Protein AF-A0A7W1FSR8-F1 (afdb_monomer_lite)

Foldseek 3Di:
DDAFFFWKWFADPVRDTDGQKTFRHDWDADPVRFTWTWIAGNVQSVVCVVVVHRGDTDIGGPVRIGGDDPPVVVVVPPPD

Structure (mmCIF, N/CA/C/O backbone):
data_AF-A0A7W1FSR8-F1
#
_entry.id   AF-A0A7W1FSR8-F1
#
loop_
_atom_site.group_PDB
_atom_site.id
_atom_site.type_symbol
_atom_site.label_atom_id
_atom_site.label_alt_id
_atom_site.label_comp_id
_atom_site.label_asym_id
_atom_site.label_entity_id
_atom_site.label_seq_id
_atom_site.pdbx_PDB_ins_code
_atom_site.Cartn_x
_atom_site.Cartn_y
_atom_site.Cartn_z
_atom_site.occupancy
_atom_site.B_iso_or_equiv
_atom_site.auth_seq_id
_atom_site.auth_comp_id
_atom_site.auth_asym_id
_atom_site.auth_atom_id
_atom_site.pdbx_PDB_model_num
ATOM 1 N N . MET A 1 1 ? 1.104 -9.943 -3.996 1.00 82.25 1 MET A N 1
ATOM 2 C CA . MET A 1 1 ? 0.315 -8.701 -4.133 1.00 82.25 1 MET A CA 1
ATOM 3 C C . MET A 1 1 ? -0.504 -8.514 -2.869 1.00 82.25 1 MET A C 1
ATOM 5 O O . MET A 1 1 ? -1.157 -9.482 -2.495 1.00 82.25 1 MET A O 1
ATOM 9 N N . PRO A 1 2 ? -0.417 -7.359 -2.186 1.00 89.44 2 PRO A N 1
ATOM 10 C CA . PRO A 1 2 ? -1.151 -7.124 -0.951 1.00 89.44 2 PRO A CA 1
ATOM 11 C C . PRO A 1 2 ? -2.636 -6.855 -1.205 1.00 89.44 2 PRO A C 1
ATOM 13 O O . PRO A 1 2 ? -3.006 -6.143 -2.140 1.00 89.44 2 PRO A O 1
ATOM 16 N N . ASP A 1 3 ? -3.471 -7.374 -0.315 1.00 92.00 3 ASP A N 1
ATOM 17 C CA . ASP A 1 3 ? -4.882 -7.023 -0.218 1.00 92.00 3 ASP A CA 1
ATOM 18 C C . ASP A 1 3 ? -5.067 -5.720 0.580 1.00 92.00 3 ASP A C 1
ATOM 20 O O . ASP A 1 3 ? -4.326 -5.471 1.543 1.00 92.00 3 ASP A O 1
ATOM 24 N N . PRO A 1 4 ? -6.090 -4.903 0.264 1.00 94.00 4 PRO A N 1
ATOM 25 C CA . PRO A 1 4 ? -6.449 -3.746 1.076 1.00 94.00 4 PRO A CA 1
ATOM 26 C C . PRO A 1 4 ? -6.587 -4.097 2.565 1.00 94.00 4 PRO A C 1
ATOM 28 O O . PRO A 1 4 ? -7.316 -5.006 2.955 1.00 94.00 4 PRO A O 1
ATOM 31 N N . GLY A 1 5 ? -5.900 -3.336 3.412 1.00 93.62 5 GLY A N 1
ATOM 32 C CA . GLY A 1 5 ? -5.873 -3.493 4.863 1.00 93.62 5 GLY A CA 1
ATOM 33 C C . GLY A 1 5 ? -4.746 -4.366 5.400 1.00 93.62 5 GLY A C 1
ATOM 34 O O . GLY A 1 5 ? -4.500 -4.322 6.610 1.00 93.62 5 GLY A O 1
ATOM 35 N N . GLN A 1 6 ? -4.022 -5.106 4.556 1.00 94.62 6 GLN A N 1
ATOM 36 C CA . GLN A 1 6 ? -2.814 -5.809 4.989 1.00 94.62 6 GLN A CA 1
ATOM 37 C C . GLN A 1 6 ? -1.723 -4.820 5.409 1.00 94.62 6 GLN A C 1
ATOM 39 O O . GLN A 1 6 ? -1.593 -3.737 4.836 1.00 94.62 6 GLN A O 1
ATOM 44 N N . GLN A 1 7 ? -0.948 -5.197 6.429 1.00 95.94 7 GLN A N 1
ATOM 45 C CA . GLN A 1 7 ? 0.276 -4.480 6.775 1.0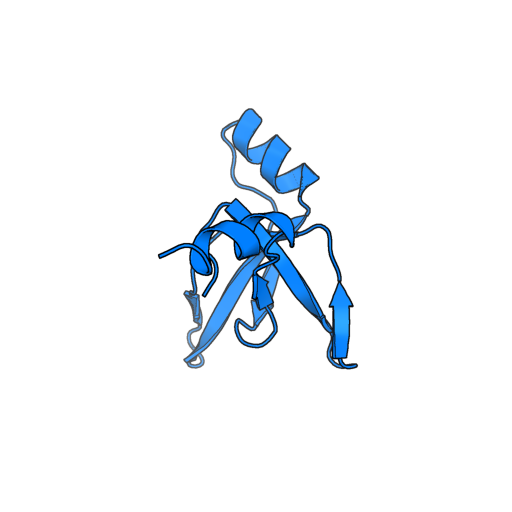0 95.94 7 GLN A CA 1
ATOM 46 C C . GLN A 1 7 ? 1.331 -4.767 5.718 1.00 95.94 7 GLN A C 1
ATOM 48 O O . GLN A 1 7 ? 1.470 -5.903 5.261 1.00 95.94 7 GLN A O 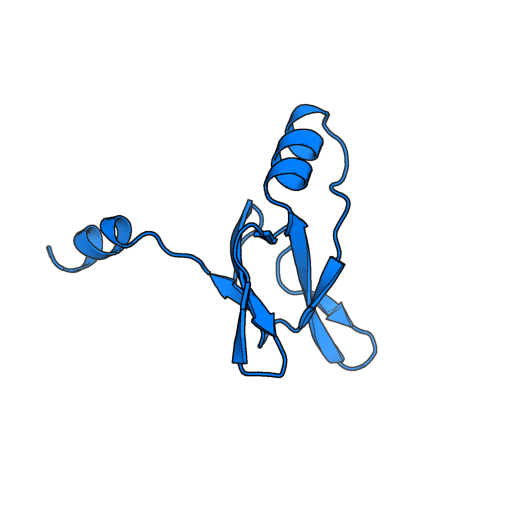1
ATOM 53 N N . VAL A 1 8 ? 2.061 -3.730 5.337 1.00 95.94 8 VAL A N 1
ATOM 54 C CA . VAL A 1 8 ? 3.088 -3.812 4.307 1.00 95.94 8 VAL A CA 1
ATOM 55 C C . VAL A 1 8 ? 4.372 -3.151 4.779 1.00 95.94 8 VAL A C 1
ATOM 57 O O . VAL A 1 8 ? 4.354 -2.231 5.598 1.00 95.94 8 VAL A O 1
ATOM 60 N N . LEU A 1 9 ? 5.474 -3.653 4.245 1.00 96.06 9 LEU A N 1
ATOM 61 C CA . LEU A 1 9 ? 6.797 -3.062 4.311 1.00 96.06 9 LEU A CA 1
ATOM 62 C C . LEU A 1 9 ? 7.035 -2.332 2.992 1.00 96.06 9 LEU A C 1
ATOM 64 O O . LEU A 1 9 ? 6.789 -2.894 1.921 1.00 96.06 9 LEU A O 1
ATOM 68 N N . LEU A 1 10 ? 7.496 -1.089 3.070 1.00 96.12 10 LEU A N 1
ATOM 69 C CA . LEU A 1 10 ? 7.926 -0.333 1.898 1.00 96.12 10 LEU A CA 1
ATOM 70 C C . LEU A 1 10 ? 9.433 -0.476 1.752 1.00 96.12 10 LEU A C 1
ATOM 72 O O . LEU A 1 10 ? 10.163 -0.328 2.730 1.00 96.12 10 LEU A O 1
ATOM 76 N N . MET A 1 11 ? 9.898 -0.760 0.545 1.00 96.25 11 MET A N 1
ATOM 77 C CA . MET A 1 11 ? 11.320 -0.746 0.233 1.00 96.25 11 MET A CA 1
ATOM 78 C C . MET A 1 11 ? 11.706 0.631 -0.295 1.00 96.25 11 MET A C 1
ATOM 80 O O . MET A 1 11 ? 11.030 1.179 -1.168 1.00 96.25 11 MET A O 1
ATOM 84 N N . SER A 1 12 ? 12.780 1.181 0.260 1.00 91.94 12 SER A N 1
ATOM 85 C CA . SER A 1 12 ? 13.477 2.348 -0.275 1.00 91.94 12 SER A CA 1
ATOM 86 C C . SER A 1 12 ? 14.442 1.931 -1.382 1.00 91.94 12 SER A C 1
ATOM 88 O O . SER A 1 12 ? 14.857 0.776 -1.445 1.00 91.94 12 SER A O 1
ATOM 90 N N . GLU A 1 13 ? 14.878 2.892 -2.195 1.00 90.56 13 GLU A N 1
ATOM 91 C CA . GLU A 1 13 ? 15.848 2.662 -3.280 1.00 90.56 13 GLU A CA 1
ATOM 92 C C . GLU A 1 13 ? 17.192 2.095 -2.788 1.00 90.56 13 GLU A C 1
ATOM 94 O O . GLU A 1 13 ? 17.829 1.310 -3.480 1.00 90.56 13 GLU A O 1
ATOM 99 N N . ASP A 1 14 ? 17.591 2.427 -1.558 1.00 92.31 14 ASP A N 1
ATOM 100 C CA . ASP A 1 14 ? 18.790 1.893 -0.892 1.00 92.31 14 ASP A CA 1
ATOM 101 C C . ASP A 1 14 ? 18.609 0.443 -0.373 1.00 92.31 14 ASP A C 1
ATOM 103 O O . ASP A 1 14 ? 19.492 -0.135 0.251 1.00 92.31 14 ASP A O 1
ATOM 107 N N . GLY A 1 15 ? 17.440 -0.172 -0.584 1.00 89.56 15 GLY A N 1
ATOM 108 C CA . GLY A 1 15 ? 17.110 -1.520 -0.098 1.00 89.56 15 GLY A CA 1
ATOM 109 C C . GLY A 1 15 ? 16.681 -1.576 1.373 1.00 89.56 15 GLY A C 1
ATOM 110 O O . GLY A 1 15 ? 16.295 -2.634 1.877 1.00 89.56 15 GLY A O 1
ATOM 111 N N . SER A 1 16 ? 16.696 -0.436 2.066 1.00 93.62 16 SER A N 1
ATOM 112 C CA . SER A 1 16 ? 16.153 -0.298 3.418 1.00 93.62 16 SER A CA 1
ATOM 113 C C . SER A 1 16 ? 14.637 -0.532 3.446 1.00 93.62 16 SER A C 1
ATOM 115 O O . SER A 1 16 ? 13.915 -0.127 2.536 1.00 93.62 16 SER A O 1
ATOM 117 N N . ARG A 1 17 ? 14.143 -1.166 4.516 1.00 94.44 17 ARG A N 1
ATOM 118 C CA . ARG A 1 17 ? 12.714 -1.457 4.716 1.00 94.44 17 ARG A CA 1
ATOM 119 C C . ARG A 1 17 ? 12.100 -0.482 5.710 1.00 94.44 17 ARG A C 1
ATOM 121 O O . ARG A 1 17 ? 12.654 -0.265 6.784 1.00 94.44 17 ARG A O 1
ATOM 128 N N . ILE A 1 18 ? 10.935 0.051 5.369 1.00 94.94 18 ILE A N 1
ATOM 129 C CA . ILE A 1 18 ? 10.166 0.968 6.203 1.00 94.94 18 ILE A CA 1
ATOM 130 C C . ILE A 1 18 ? 8.857 0.289 6.611 1.00 94.94 18 ILE A C 1
ATOM 132 O O . ILE A 1 18 ? 8.060 -0.129 5.768 1.00 94.94 18 ILE A O 1
ATOM 136 N N . GLU A 1 19 ? 8.642 0.174 7.918 1.00 94.94 19 GLU A N 1
ATOM 137 C CA . GLU A 1 19 ? 7.442 -0.424 8.507 1.00 94.94 19 GLU A CA 1
ATOM 138 C C . GLU A 1 19 ? 6.357 0.626 8.798 1.00 94.94 19 GLU A C 1
ATOM 140 O O . GLU A 1 19 ? 6.550 1.825 8.611 1.00 94.94 19 GLU A O 1
ATOM 145 N N . GLY A 1 20 ? 5.206 0.177 9.308 1.00 95.56 20 GLY A N 1
ATOM 146 C CA . GLY A 1 20 ? 4.149 1.072 9.794 1.00 95.56 20 GLY A CA 1
ATOM 147 C C . GLY A 1 20 ? 3.124 1.486 8.737 1.00 95.56 20 GLY A C 1
ATOM 148 O O . GLY A 1 20 ? 2.370 2.433 8.959 1.00 95.56 20 GLY A O 1
ATOM 149 N N . PHE A 1 21 ? 3.052 0.764 7.617 1.00 97.06 21 PHE A N 1
ATOM 150 C CA . PHE A 1 21 ? 2.130 1.053 6.521 1.00 97.06 21 PHE A CA 1
ATOM 151 C C . PHE A 1 21 ? 1.083 -0.043 6.328 1.00 97.06 21 PHE A C 1
ATOM 153 O O . PHE A 1 21 ? 1.275 -1.213 6.675 1.00 97.06 21 PHE A O 1
ATOM 160 N N . ARG A 1 22 ? -0.048 0.343 5.734 1.00 96.75 22 ARG A N 1
ATOM 161 C CA . ARG A 1 22 ? -1.091 -0.565 5.252 1.00 96.75 22 ARG A CA 1
ATOM 162 C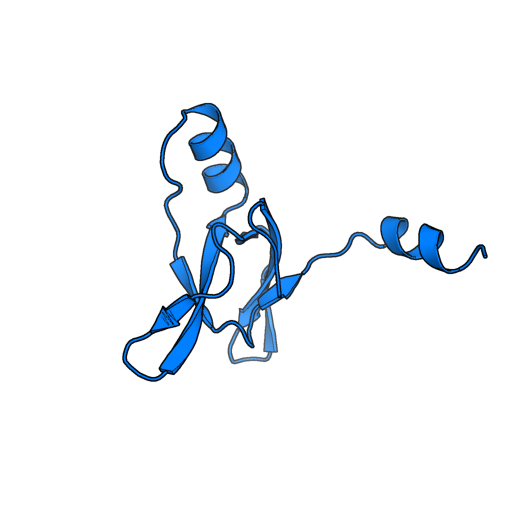 C . ARG A 1 22 ? -1.422 -0.297 3.797 1.00 96.75 22 ARG A C 1
ATOM 164 O O . ARG A 1 22 ? -1.487 0.856 3.370 1.00 96.75 22 ARG A O 1
ATOM 171 N N . ALA A 1 23 ? -1.698 -1.369 3.062 1.00 96.94 23 ALA A N 1
ATOM 172 C CA . ALA A 1 23 ? -2.262 -1.268 1.727 1.00 96.94 23 ALA A CA 1
ATOM 173 C C . ALA A 1 23 ? -3.674 -0.668 1.805 1.00 96.94 23 ALA A C 1
ATOM 175 O O . ALA A 1 23 ? -4.522 -1.106 2.582 1.00 96.94 23 ALA A O 1
ATOM 176 N N . VAL A 1 24 ? -3.935 0.352 1.000 1.00 96.69 24 VAL A N 1
ATOM 177 C CA . VAL A 1 24 ? -5.241 1.010 0.859 1.00 96.69 24 VAL A CA 1
ATOM 178 C C . VAL A 1 24 ? -5.993 0.437 -0.337 1.00 96.69 24 VAL A C 1
ATOM 180 O O . VAL A 1 24 ? -7.217 0.333 -0.300 1.00 96.69 24 VAL A O 1
ATOM 183 N N . SER A 1 25 ? -5.266 0.050 -1.383 1.00 94.00 25 SER A N 1
ATOM 184 C CA . SER A 1 25 ? -5.800 -0.567 -2.595 1.00 94.00 25 SER A CA 1
ATOM 185 C C . SER A 1 25 ? -5.044 -1.850 -2.933 1.00 94.00 25 SER A C 1
ATOM 187 O O . SER A 1 25 ? -3.944 -2.077 -2.433 1.00 94.00 25 SER A O 1
ATOM 189 N N . GLY A 1 26 ? -5.622 -2.653 -3.828 1.00 91.06 26 GLY A N 1
ATOM 190 C CA . GLY A 1 26 ? -4.849 -3.617 -4.608 1.00 91.06 26 GLY A CA 1
ATOM 191 C C . GLY A 1 26 ? -3.953 -2.912 -5.643 1.00 91.06 26 GLY A C 1
ATOM 192 O O . GLY A 1 26 ? -3.882 -1.673 -5.648 1.00 91.06 26 GLY A O 1
ATOM 193 N N . PRO A 1 27 ? -3.282 -3.680 -6.519 1.00 92.75 27 PRO A N 1
ATOM 194 C CA . PRO A 1 27 ? -2.453 -3.124 -7.580 1.00 92.75 27 PRO A CA 1
ATOM 195 C C . PRO A 1 27 ? -3.293 -2.281 -8.544 1.00 92.75 27 PRO A C 1
ATOM 197 O O . PRO A 1 27 ? -4.404 -2.656 -8.919 1.00 92.75 27 PRO A O 1
ATOM 200 N N . LEU A 1 28 ? -2.746 -1.137 -8.939 1.00 94.50 28 LEU A N 1
ATOM 201 C CA . LEU A 1 28 ? -3.309 -0.225 -9.926 1.00 94.50 28 LEU A CA 1
ATOM 202 C C . LEU A 1 28 ? -2.269 -0.012 -11.021 1.00 94.50 28 LEU A C 1
ATOM 204 O O . LEU A 1 28 ? -1.097 0.194 -10.718 1.00 94.50 28 LEU A O 1
ATOM 208 N N . THR A 1 29 ? -2.702 -0.031 -12.275 1.00 95.75 29 THR A N 1
ATOM 209 C CA . THR A 1 29 ? -1.839 0.263 -13.422 1.00 95.75 29 THR A CA 1
ATOM 210 C C . THR A 1 29 ? -1.972 1.738 -13.784 1.00 95.75 29 THR A C 1
ATOM 212 O O . THR A 1 29 ? -3.088 2.246 -13.908 1.00 95.75 29 THR A O 1
ATOM 215 N N . THR A 1 30 ? -0.850 2.440 -13.913 1.00 93.62 30 THR A N 1
ATOM 216 C CA . THR A 1 30 ? -0.802 3.825 -14.397 1.00 93.62 30 THR A CA 1
ATOM 217 C C . THR A 1 30 ? -0.932 3.873 -15.922 1.00 93.62 30 THR A C 1
ATOM 219 O O . THR A 1 30 ? -0.842 2.856 -16.608 1.00 93.62 30 THR A O 1
ATOM 222 N N . GLU A 1 31 ? -1.098 5.071 -16.482 1.00 93.94 31 GLU A N 1
ATOM 223 C CA . GLU A 1 31 ? -1.143 5.276 -17.939 1.00 93.94 31 GLU A CA 1
ATOM 224 C C . GLU A 1 31 ? 0.171 4.885 -18.641 1.00 93.94 31 GLU A C 1
ATOM 226 O O . GLU A 1 31 ? 0.161 4.507 -19.809 1.00 93.94 31 GLU A O 1
ATOM 231 N N . THR A 1 32 ? 1.295 4.922 -17.920 1.00 93.50 32 THR A N 1
ATOM 232 C CA . THR A 1 32 ? 2.627 4.493 -18.381 1.00 93.50 32 THR A CA 1
ATOM 233 C C . THR A 1 32 ? 2.836 2.976 -18.300 1.00 93.50 32 THR A C 1
ATOM 235 O O . THR A 1 32 ? 3.855 2.477 -18.772 1.00 93.50 32 THR A O 1
ATOM 238 N N . GLY A 1 33 ? 1.885 2.228 -17.727 1.00 94.06 33 GLY A N 1
ATOM 239 C CA . GLY A 1 33 ? 1.980 0.779 -17.525 1.00 94.06 33 GLY A CA 1
ATOM 240 C C . GLY A 1 33 ? 2.661 0.362 -16.217 1.00 94.06 33 GLY A C 1
ATOM 241 O O . GLY A 1 33 ? 2.800 -0.833 -15.960 1.00 94.06 33 GLY A O 1
ATOM 242 N N . GLU A 1 34 ? 3.054 1.313 -15.369 1.00 95.00 34 GLU A N 1
ATOM 243 C CA . GLU A 1 34 ? 3.651 1.025 -14.065 1.00 95.00 34 GLU A CA 1
ATOM 244 C C . GLU A 1 34 ? 2.591 0.493 -13.096 1.00 95.00 34 GLU A C 1
ATOM 246 O O . GLU A 1 34 ? 1.448 0.958 -13.067 1.00 95.00 34 GLU A O 1
ATOM 251 N N . ILE A 1 35 ? 2.965 -0.492 -12.278 1.00 96.25 35 ILE A N 1
ATOM 252 C CA . ILE A 1 35 ? 2.072 -1.057 -11.265 1.00 96.25 35 ILE A CA 1
ATOM 253 C C . ILE A 1 35 ? 2.382 -0.392 -9.930 1.00 96.25 35 ILE A C 1
ATOM 255 O O . ILE A 1 35 ? 3.480 -0.528 -9.393 1.00 96.25 35 ILE A O 1
ATOM 259 N N . ILE A 1 36 ? 1.390 0.288 -9.367 1.00 96.88 36 ILE A N 1
ATOM 260 C CA . ILE A 1 36 ? 1.478 0.954 -8.070 1.00 96.88 36 ILE A CA 1
ATOM 261 C C . ILE A 1 36 ? 0.484 0.355 -7.079 1.00 96.88 36 ILE A C 1
ATOM 263 O O . ILE A 1 36 ? -0.555 -0.196 -7.442 1.00 96.88 36 ILE A O 1
ATOM 267 N N . ILE A 1 37 ? 0.768 0.522 -5.796 1.00 96.62 37 ILE A N 1
ATOM 268 C CA . ILE A 1 37 ? -0.142 0.227 -4.694 1.00 96.62 37 ILE A CA 1
ATOM 269 C C . ILE A 1 37 ? -0.318 1.513 -3.900 1.00 96.62 37 ILE A C 1
ATOM 271 O O . ILE A 1 37 ? 0.656 2.202 -3.593 1.00 96.62 37 ILE A O 1
ATOM 275 N N . ARG A 1 38 ? -1.561 1.857 -3.545 1.00 97.25 38 ARG A N 1
ATOM 276 C CA . ARG A 1 38 ? -1.780 2.945 -2.592 1.00 97.25 38 ARG A CA 1
ATOM 277 C C . ARG A 1 38 ? -1.541 2.440 -1.185 1.00 97.25 38 ARG A C 1
ATOM 279 O O . ARG A 1 38 ? -2.152 1.456 -0.776 1.00 97.25 38 ARG A O 1
ATOM 286 N N . VAL A 1 39 ? -0.709 3.147 -0.439 1.00 97.50 39 VAL A N 1
ATOM 287 C CA . VAL A 1 39 ? -0.354 2.828 0.942 1.00 97.50 39 VAL A CA 1
ATOM 288 C C . VAL A 1 39 ? -0.640 4.020 1.842 1.00 97.50 39 VAL A C 1
ATOM 290 O O . VAL A 1 39 ? -0.575 5.171 1.411 1.00 97.50 39 VAL A O 1
ATOM 293 N N . ALA A 1 40 ? -0.993 3.754 3.091 1.00 97.88 40 ALA A N 1
ATOM 294 C CA . ALA A 1 40 ? -1.181 4.771 4.117 1.00 97.88 40 ALA A CA 1
ATOM 295 C C . ALA A 1 40 ? -0.440 4.359 5.384 1.00 97.88 40 ALA A C 1
ATOM 297 O O . ALA A 1 40 ? -0.264 3.165 5.643 1.00 97.88 40 ALA A O 1
ATOM 298 N N . ILE A 1 41 ? -0.045 5.348 6.183 1.00 97.56 41 ILE A N 1
ATOM 299 C CA . ILE A 1 41 ? 0.434 5.108 7.546 1.00 97.56 41 ILE A CA 1
ATOM 300 C C . ILE A 1 41 ? -0.668 4.359 8.306 1.00 97.56 41 ILE A C 1
ATOM 302 O O . ILE A 1 41 ? -1.857 4.636 8.129 1.00 97.56 41 ILE A O 1
ATOM 306 N N . GLU A 1 42 ? -0.286 3.390 9.136 1.00 96.75 42 GLU A N 1
ATOM 307 C CA . GLU A 1 42 ? -1.223 2.517 9.845 1.00 96.75 42 GLU A CA 1
ATOM 308 C C . GLU A 1 42 ? -2.278 3.299 10.639 1.00 96.75 42 GLU A C 1
ATOM 310 O O . GLU A 1 42 ? -3.461 2.952 10.593 1.00 96.75 42 GLU A O 1
ATOM 315 N N . GLU A 1 43 ? -1.863 4.349 11.347 1.00 97.31 43 GLU A N 1
ATOM 316 C CA . GLU A 1 43 ? -2.767 5.192 12.129 1.00 97.31 43 GLU A CA 1
ATOM 317 C C . GLU A 1 43 ? -3.818 5.872 11.242 1.00 97.31 43 GLU A C 1
ATOM 319 O O . GLU A 1 43 ? -5.015 5.750 11.495 1.00 97.31 43 GLU A O 1
ATOM 324 N N . GLU A 1 44 ? -3.396 6.499 10.145 1.00 97.81 44 GLU A N 1
ATOM 325 C CA . GLU A 1 44 ? -4.292 7.153 9.188 1.00 97.81 44 GLU A CA 1
ATOM 326 C C . GLU A 1 44 ? -5.252 6.155 8.521 1.00 97.81 44 GLU A C 1
ATOM 328 O O . GLU A 1 44 ? -6.447 6.426 8.364 1.00 97.81 44 GLU A O 1
ATOM 333 N N . TYR A 1 45 ? -4.772 4.953 8.180 1.00 96.44 45 TYR A N 1
ATOM 334 C CA . TYR A 1 45 ? -5.639 3.885 7.683 1.00 96.44 45 TYR A CA 1
ATOM 335 C C . TYR A 1 45 ? -6.722 3.530 8.710 1.00 96.44 45 TYR A C 1
ATOM 337 O O . TYR A 1 45 ? -7.898 3.424 8.368 1.00 96.44 45 TYR A O 1
ATOM 345 N N . ARG A 1 46 ? -6.361 3.368 9.987 1.00 96.12 46 ARG A N 1
ATOM 346 C CA . ARG A 1 46 ? -7.332 3.038 11.042 1.00 96.12 46 ARG A CA 1
ATOM 347 C C . ARG A 1 46 ? -8.323 4.173 11.288 1.00 96.12 46 ARG A C 1
ATOM 349 O O . ARG A 1 46 ? -9.523 3.908 11.363 1.00 96.12 46 ARG A O 1
ATOM 356 N N . ASN A 1 47 ? -7.841 5.409 11.371 1.00 97.75 47 ASN A N 1
ATOM 357 C CA . ASN A 1 47 ? -8.673 6.584 11.621 1.00 97.75 47 ASN A CA 1
ATOM 358 C C . ASN A 1 47 ? -9.668 6.802 10.482 1.00 97.75 47 ASN A C 1
ATOM 360 O O . ASN A 1 47 ? -10.868 6.886 10.724 1.00 97.75 47 ASN A O 1
ATOM 364 N N . SER A 1 48 ? -9.204 6.759 9.232 1.00 96.75 48 SER A N 1
ATOM 365 C CA . SER A 1 48 ? -10.082 6.905 8.067 1.00 96.75 48 SER A CA 1
ATOM 366 C C . SER A 1 48 ? -11.172 5.831 8.001 1.00 96.75 48 SER A C 1
ATOM 368 O O . SER A 1 48 ? -12.328 6.149 7.724 1.00 96.75 48 SER A O 1
ATOM 370 N N . ARG A 1 49 ? -10.853 4.571 8.334 1.00 95.25 49 ARG A N 1
ATOM 371 C CA . ARG A 1 49 ? -11.850 3.492 8.431 1.00 95.25 49 ARG A CA 1
ATOM 372 C C . ARG A 1 49 ? -12.859 3.728 9.550 1.00 95.25 49 ARG A C 1
ATOM 374 O O . ARG A 1 49 ? -14.038 3.455 9.346 1.00 95.25 49 ARG A O 1
ATOM 381 N N . ARG A 1 50 ? -12.415 4.230 10.705 1.00 96.38 50 ARG A N 1
ATOM 382 C CA . ARG A 1 50 ? -13.288 4.555 11.843 1.00 96.38 50 ARG A CA 1
ATOM 383 C C . ARG A 1 50 ? -14.238 5.708 11.525 1.00 96.38 50 ARG A C 1
ATOM 385 O O . ARG A 1 50 ? -15.397 5.668 11.916 1.00 96.38 50 ARG A O 1
ATOM 392 N N . GLU A 1 51 ? -13.742 6.706 10.811 1.00 96.69 51 GLU A N 1
ATOM 393 C CA . GLU A 1 51 ? -14.475 7.912 10.420 1.00 96.69 51 GLU A CA 1
ATOM 394 C C . GLU A 1 51 ? -15.310 7.717 9.144 1.00 96.69 51 GLU A C 1
ATOM 396 O O . GLU A 1 51 ? -16.046 8.614 8.745 1.00 96.69 51 GLU A O 1
ATOM 401 N N . GLY A 1 52 ? -15.202 6.559 8.481 1.00 95.69 52 GLY A N 1
ATOM 402 C CA . GLY A 1 52 ? -15.920 6.273 7.237 1.00 95.69 52 GLY A CA 1
ATOM 403 C C . GLY A 1 52 ? -15.456 7.119 6.047 1.00 95.69 52 GLY A C 1
ATOM 404 O O . GLY A 1 52 ? -16.190 7.258 5.069 1.00 95.69 52 GLY A O 1
ATOM 405 N N . ARG A 1 53 ? -14.244 7.681 6.108 1.00 96.06 53 ARG A N 1
ATOM 406 C CA . ARG A 1 53 ? -13.658 8.504 5.044 1.00 96.06 53 ARG A CA 1
ATOM 407 C C . ARG A 1 53 ? -12.557 7.763 4.291 1.00 96.06 53 ARG A C 1
ATOM 409 O O . ARG A 1 53 ? -12.101 6.686 4.672 1.00 96.06 53 ARG A O 1
ATOM 416 N N . ARG A 1 54 ? -12.086 8.375 3.206 1.00 92.31 54 ARG A N 1
ATOM 417 C CA . ARG A 1 54 ? -10.915 7.891 2.472 1.00 92.31 54 ARG A CA 1
ATOM 418 C C . ARG A 1 54 ? -9.631 8.204 3.248 1.00 92.31 54 ARG A C 1
ATOM 420 O O . ARG A 1 54 ? -9.469 9.322 3.735 1.00 92.31 54 ARG A O 1
ATOM 427 N N . ALA A 1 55 ? -8.729 7.226 3.318 1.00 95.12 55 ALA A N 1
ATOM 428 C CA . ALA A 1 55 ? -7.388 7.412 3.863 1.00 95.12 55 ALA A CA 1
ATOM 429 C C . ALA A 1 55 ? -6.563 8.353 2.978 1.00 95.12 55 ALA A C 1
ATOM 431 O O . ALA A 1 55 ? -6.548 8.206 1.747 1.00 95.12 55 ALA A O 1
ATOM 432 N N . VAL A 1 56 ? -5.820 9.262 3.605 1.00 97.00 56 VAL A N 1
ATOM 433 C CA . VAL A 1 56 ? -4.703 9.940 2.947 1.00 97.00 56 VAL A CA 1
ATOM 434 C C . VAL A 1 56 ? -3.655 8.878 2.629 1.00 97.00 56 VAL A C 1
ATOM 436 O O . VAL A 1 56 ? -3.216 8.132 3.500 1.00 97.00 56 VAL A O 1
ATOM 439 N N . SER A 1 57 ? -3.319 8.751 1.348 1.00 96.44 57 SER A N 1
ATOM 440 C CA . SER A 1 57 ? -2.501 7.651 0.840 1.00 96.44 57 SER A CA 1
ATOM 441 C C . SER A 1 57 ? -1.521 8.126 -0.216 1.00 96.44 57 SER A C 1
ATOM 443 O O . SER A 1 57 ? -1.803 9.061 -0.966 1.00 96.44 57 SER A O 1
ATOM 445 N N . MET A 1 58 ? -0.395 7.431 -0.296 1.00 96.50 58 MET A N 1
ATOM 446 C CA . MET A 1 58 ? 0.671 7.650 -1.267 1.00 96.50 58 MET A CA 1
ATOM 447 C C . MET A 1 58 ? 0.704 6.485 -2.251 1.00 96.50 58 MET A C 1
ATOM 449 O O . MET A 1 58 ? 0.328 5.367 -1.900 1.00 96.50 58 MET A O 1
ATOM 453 N N . ALA A 1 59 ? 1.113 6.745 -3.489 1.00 96.00 59 ALA A N 1
ATOM 454 C CA . ALA A 1 59 ? 1.405 5.687 -4.448 1.00 96.00 59 ALA A CA 1
ATOM 455 C C . ALA A 1 59 ? 2.815 5.153 -4.184 1.00 96.00 59 ALA A C 1
ATOM 457 O O . ALA A 1 59 ? 3.739 5.944 -4.014 1.00 96.00 59 ALA A O 1
ATOM 458 N N . TRP A 1 60 ? 2.965 3.832 -4.161 1.00 95.88 60 TRP A N 1
ATOM 459 C CA . TRP A 1 60 ? 4.260 3.167 -4.059 1.00 95.88 60 TRP A CA 1
ATOM 460 C C . TRP A 1 60 ? 4.396 2.118 -5.165 1.00 95.88 60 TRP A C 1
ATOM 462 O O . TRP A 1 60 ? 3.405 1.428 -5.434 1.00 95.88 60 TRP A O 1
ATOM 472 N N . PRO A 1 61 ? 5.566 1.969 -5.809 1.00 95.50 61 PRO A N 1
ATOM 473 C CA . PRO A 1 61 ? 5.771 0.942 -6.826 1.00 95.50 61 PRO A CA 1
ATOM 474 C C . PRO A 1 61 ? 5.518 -0.446 -6.254 1.00 95.50 61 PRO A C 1
ATOM 476 O O . PRO A 1 61 ? 5.998 -0.770 -5.170 1.00 95.50 61 PRO A O 1
ATOM 479 N N . ALA A 1 62 ? 4.747 -1.269 -6.962 1.00 94.62 62 ALA A N 1
ATOM 480 C CA . ALA A 1 62 ? 4.281 -2.540 -6.423 1.00 94.62 62 ALA A CA 1
ATOM 481 C C . ALA A 1 62 ? 5.414 -3.546 -6.185 1.00 94.62 62 ALA A C 1
ATOM 483 O O . ALA A 1 62 ? 5.318 -4.371 -5.281 1.00 94.62 62 ALA A O 1
ATOM 484 N N . GLU A 1 63 ? 6.494 -3.445 -6.959 1.00 94.00 63 GLU A N 1
ATOM 485 C CA . GLU A 1 63 ? 7.731 -4.201 -6.747 1.00 94.00 63 GLU A CA 1
ATOM 486 C C . GLU A 1 63 ? 8.463 -3.811 -5.455 1.00 94.00 63 GLU A C 1
ATOM 488 O O . GLU A 1 63 ? 9.192 -4.624 -4.898 1.00 94.00 63 GLU A O 1
ATOM 493 N N . MET A 1 64 ? 8.220 -2.600 -4.942 1.00 95.62 64 MET A N 1
ATOM 494 C CA . MET A 1 64 ? 8.796 -2.071 -3.704 1.00 95.62 64 MET A CA 1
ATOM 495 C C . MET A 1 64 ? 7.860 -2.213 -2.496 1.00 95.62 64 MET A C 1
ATOM 497 O O . MET A 1 64 ? 8.051 -1.543 -1.480 1.00 95.62 64 MET A O 1
ATOM 501 N N . VAL A 1 65 ? 6.842 -3.074 -2.586 1.00 95.75 65 VAL A N 1
ATOM 502 C CA . VAL A 1 65 ? 5.896 -3.347 -1.497 1.00 95.75 65 VAL A CA 1
ATOM 503 C C . VAL A 1 65 ? 5.899 -4.832 -1.152 1.00 95.75 65 VAL A C 1
ATOM 505 O O . VAL A 1 65 ? 5.538 -5.678 -1.969 1.00 95.75 65 VAL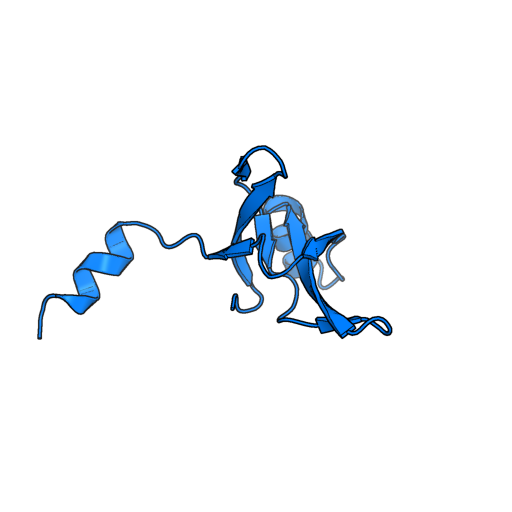 A O 1
ATOM 508 N N . GLU A 1 66 ? 6.209 -5.148 0.102 1.00 94.19 66 GLU A N 1
ATOM 509 C CA . GLU A 1 66 ? 6.170 -6.511 0.635 1.00 94.19 66 GLU A CA 1
ATOM 510 C C . GLU A 1 66 ? 5.071 -6.644 1.697 1.00 94.19 66 GLU A C 1
ATOM 512 O O . GLU A 1 66 ? 4.850 -5.743 2.504 1.00 94.19 66 GLU A O 1
ATOM 517 N N . VAL A 1 67 ? 4.352 -7.769 1.719 1.00 92.94 67 VAL A N 1
ATOM 518 C CA . VAL A 1 67 ? 3.353 -8.030 2.766 1.00 92.94 67 VAL A CA 1
ATOM 519 C C . VAL A 1 67 ? 4.074 -8.377 4.064 1.00 92.94 67 VAL A C 1
ATOM 521 O O . VAL A 1 67 ? 4.802 -9.366 4.127 1.00 92.94 67 VAL A O 1
ATOM 524 N N . SER A 1 68 ? 3.801 -7.619 5.127 1.00 89.62 68 SER A N 1
ATOM 525 C CA . SER A 1 68 ? 4.272 -7.966 6.464 1.00 89.62 68 SER A CA 1
ATOM 526 C C . SER A 1 68 ? 3.437 -9.130 6.999 1.00 89.62 68 SER A C 1
ATOM 528 O O . SER A 1 68 ? 2.271 -8.978 7.379 1.00 89.62 68 SER A O 1
ATOM 530 N N . VAL A 1 69 ? 4.024 -10.327 6.985 1.00 79.25 69 VAL A N 1
ATOM 531 C CA . VAL A 1 69 ? 3.445 -11.531 7.587 1.00 79.25 69 VAL A CA 1
ATOM 532 C C . VAL A 1 69 ? 4.046 -11.737 8.976 1.00 79.25 69 VAL A C 1
ATOM 534 O O . VAL A 1 69 ? 5.240 -12.012 9.095 1.00 79.25 69 VAL A O 1
ATOM 537 N N . PRO A 1 70 ? 3.247 -11.651 10.053 1.00 69.94 70 PRO A N 1
ATOM 538 C CA . PRO A 1 70 ? 3.753 -11.949 11.380 1.00 69.94 70 PRO A CA 1
ATOM 539 C C . PRO A 1 70 ? 4.271 -13.388 11.448 1.00 69.94 70 PRO A C 1
ATOM 541 O O . PRO A 1 70 ? 3.600 -14.315 10.987 1.00 69.94 70 PRO A O 1
ATOM 544 N N . TRP A 1 71 ? 5.435 -13.579 12.066 1.00 63.91 71 TRP A N 1
ATOM 545 C CA . TRP A 1 71 ? 6.122 -14.872 12.179 1.00 63.91 71 TRP A CA 1
ATOM 546 C C . TRP A 1 71 ? 5.223 -16.004 12.724 1.0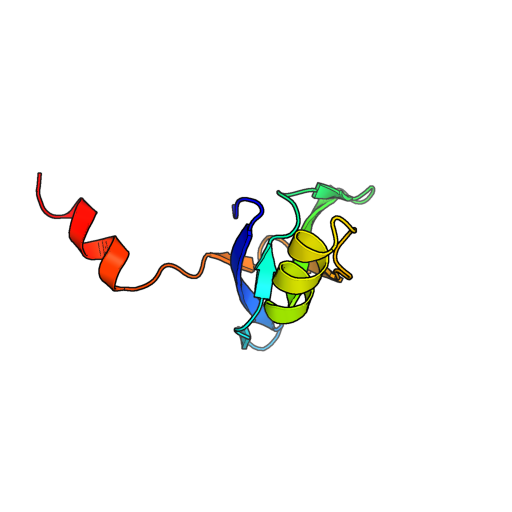0 63.91 71 TRP A C 1
ATOM 548 O O . TRP A 1 71 ? 5.329 -17.144 12.283 1.00 63.91 71 TRP A O 1
ATOM 558 N N . TYR A 1 72 ? 4.257 -15.699 13.597 1.00 66.75 72 TYR A N 1
ATOM 559 C CA . TYR A 1 72 ? 3.322 -16.685 14.160 1.00 66.75 72 TYR A CA 1
ATOM 560 C C . TYR A 1 72 ? 2.280 -17.215 13.157 1.00 66.75 72 TYR A C 1
ATOM 562 O O . TYR A 1 72 ? 1.679 -18.265 13.380 1.00 66.75 72 TYR A O 1
ATOM 570 N N . LYS A 1 73 ? 2.045 -16.531 12.027 1.00 64.50 73 LYS A N 1
ATOM 571 C CA . LYS A 1 73 ? 1.153 -17.035 10.967 1.00 64.50 73 LYS A CA 1
ATOM 572 C C . LYS A 1 73 ? 1.813 -18.103 10.087 1.00 64.50 73 LYS A C 1
ATOM 574 O O . LYS A 1 73 ? 1.094 -18.838 9.414 1.00 64.50 73 LYS A O 1
ATOM 579 N N . TRP A 1 74 ? 3.140 -18.242 10.133 1.00 57.88 74 TRP A N 1
ATOM 580 C CA . TRP A 1 74 ? 3.879 -19.274 9.395 1.00 57.88 74 TRP A CA 1
ATOM 581 C C . TRP A 1 74 ? 3.738 -20.678 10.003 1.00 57.88 74 TRP A C 1
ATOM 583 O O . TRP A 1 74 ? 3.761 -21.664 9.271 1.00 57.88 74 TRP A O 1
ATOM 593 N N . GLN A 1 75 ? 3.495 -20.797 11.315 1.00 54.78 75 GLN A N 1
ATOM 594 C CA . GLN A 1 75 ? 3.353 -22.099 11.994 1.00 54.78 75 GLN A CA 1
ATOM 595 C C . GLN A 1 75 ? 2.137 -22.911 11.524 1.00 54.78 75 GLN A C 1
ATOM 597 O O . GLN A 1 75 ? 2.104 -24.126 11.685 1.00 54.78 75 GLN A O 1
ATOM 602 N N . ARG A 1 76 ? 1.140 -22.257 10.920 1.00 53.69 76 ARG A N 1
ATOM 603 C CA . ARG A 1 76 ? -0.119 -22.892 10.514 1.00 53.69 76 ARG A CA 1
ATOM 604 C C . ARG A 1 76 ? -0.042 -23.633 9.169 1.00 53.69 76 ARG A C 1
ATOM 606 O O . ARG A 1 76 ? -1.033 -24.230 8.767 1.00 53.69 76 ARG A O 1
ATOM 613 N N . TRP A 1 77 ? 1.109 -23.589 8.491 1.00 54.00 77 TRP A N 1
ATOM 614 C CA . TRP A 1 77 ? 1.328 -24.226 7.185 1.00 54.00 77 TRP A CA 1
ATOM 615 C C . TRP A 1 77 ? 2.201 -25.490 7.239 1.00 54.00 77 TRP A C 1
ATOM 617 O O . TRP A 1 77 ? 2.180 -26.260 6.286 1.00 54.00 77 TRP A O 1
ATOM 627 N N . PHE A 1 78 ? 2.930 -25.737 8.336 1.00 53.00 78 PHE A N 1
ATOM 628 C CA . PHE A 1 78 ? 3.815 -26.909 8.483 1.00 53.00 78 PHE A CA 1
ATOM 629 C C . PHE A 1 78 ? 3.187 -28.098 9.233 1.00 53.00 78 PHE A C 1
ATOM 631 O O . PHE A 1 78 ? 3.837 -29.123 9.412 1.00 53.00 78 PHE A O 1
ATOM 638 N N . THR A 1 79 ? 1.925 -27.996 9.654 1.00 50.84 79 THR A N 1
ATOM 639 C CA . THR A 1 79 ? 1.146 -29.111 10.215 1.00 50.84 79 THR A CA 1
ATOM 640 C C . THR A 1 79 ? 0.049 -29.525 9.236 1.00 50.84 79 THR A C 1
ATOM 642 O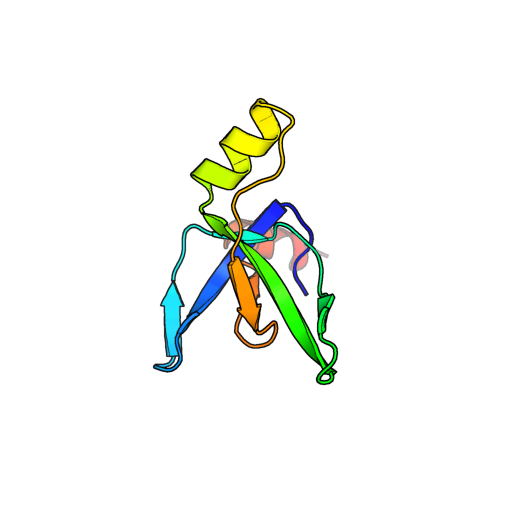 O . THR A 1 79 ? -1.120 -29.179 9.404 1.00 50.84 79 THR A O 1
ATOM 645 N N . ARG A 1 80 ? 0.425 -30.265 8.191 1.00 46.41 80 ARG A N 1
ATOM 646 C CA . ARG A 1 80 ? -0.493 -31.151 7.473 1.00 46.41 80 ARG A CA 1
ATOM 647 C C . ARG A 1 80 ? 0.234 -32.396 6.996 1.00 46.41 80 ARG A C 1
ATOM 649 O O . ARG A 1 80 ? 1.376 -32.242 6.520 1.00 46.41 80 ARG A O 1
#

Secondary structure (DSSP, 8-state):
-PPTT-EEEEEPTTS-EEEEEEEEEEEEE-TTS-EEEEEEEHHHHHHHHHHTSPPP-EEEEGGGEEE---GGGGGGSS--

Sequence (80 aa):
MPDPGQQVLLMSEDGSRIEGFRAVSGPLTTETGEIIIRVAIEEEYRNSRREGRRAVSMAWPAEMVEVSVPWYKWQRWFTR

pLDDT: mean 89.56, std 13.28, range [46.41, 97.88]

Radius of gyration: 13.93 Å; chains: 1; bounding box: 35×41×32 Å